Protein AF-A0A376U493-F1 (afdb_monomer)

Secondary structure (DSSP, 8-state):
----HHHHHHHHHHHHHHHHHHHHHHHHHHHHHTT--HHHHHHHHHHHHHHHHHHHHHHGGG---HHHHHHHHHHHHHHHHHHHHHHTT---HHHHHHHHHH-

Mean predicted aligned error: 4.82 Å

InterPro domains:
  IPR024989 Major facilitator superfamily associated domain [PF12832] (8-102)
  IPR036259 MFS transporter superfamily [G3DSA:1.20.1250.20] 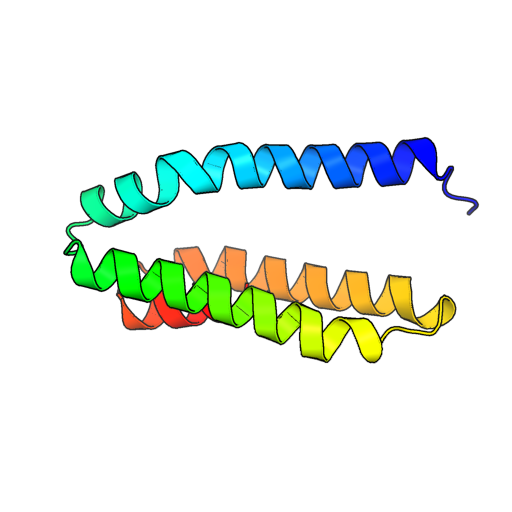(4-103)
  IPR036259 MFS transporter superfamily [SSF103473] (7-100)

Structure (mmCIF, N/CA/C/O backbone):
data_AF-A0A376U493-F1
#
_entry.id   AF-A0A376U493-F1
#
loop_
_atom_site.group_PDB
_atom_site.id
_atom_site.type_symbol
_atom_site.label_atom_id
_atom_site.label_alt_id
_atom_site.label_comp_id
_atom_site.label_asym_id
_atom_site.label_entity_id
_atom_site.label_seq_id
_atom_site.pdbx_PDB_ins_code
_atom_site.Cartn_x
_atom_site.Cartn_y
_atom_site.Cartn_z
_atom_site.occupancy
_atom_site.B_iso_or_equiv
_atom_site.auth_seq_id
_atom_site.auth_comp_id
_atom_site.auth_asym_id
_atom_site.auth_atom_id
_atom_site.pdbx_PDB_model_num
ATOM 1 N N . MET A 1 1 ? 6.286 0.937 -29.094 1.00 49.28 1 MET A N 1
ATOM 2 C CA . MET A 1 1 ? 5.955 2.239 -28.473 1.00 49.28 1 MET A CA 1
ATOM 3 C C . MET A 1 1 ? 7.105 2.591 -27.537 1.00 49.28 1 MET A C 1
ATOM 5 O O . MET A 1 1 ? 7.309 1.864 -26.574 1.00 49.28 1 MET A O 1
ATOM 9 N N . VAL A 1 2 ? 7.927 3.594 -27.857 1.00 56.50 2 VAL A N 1
ATOM 10 C CA . VAL A 1 2 ? 9.039 4.006 -26.979 1.00 56.50 2 VAL A CA 1
ATOM 11 C C . VAL A 1 2 ? 8.459 4.958 -25.934 1.00 56.50 2 VAL A C 1
ATOM 13 O O . VAL A 1 2 ? 8.151 6.106 -26.242 1.00 56.50 2 VAL A O 1
ATOM 16 N N . LEU A 1 3 ? 8.227 4.465 -24.716 1.00 58.41 3 LEU A N 1
ATOM 17 C CA . LEU A 1 3 ? 7.858 5.321 -23.589 1.00 58.41 3 LEU A CA 1
ATOM 18 C C . LEU A 1 3 ? 9.062 6.206 -23.261 1.00 58.41 3 LEU A C 1
ATOM 20 O O . LEU A 1 3 ? 10.122 5.700 -22.900 1.00 58.41 3 LEU A O 1
ATOM 24 N N . GLN A 1 4 ? 8.921 7.526 -23.400 1.00 73.94 4 GLN A N 1
ATOM 25 C CA . GLN A 1 4 ? 9.970 8.438 -22.955 1.00 73.94 4 GLN A CA 1
ATOM 26 C C . GLN A 1 4 ? 10.116 8.324 -21.435 1.00 73.94 4 GLN A C 1
ATOM 28 O O . GLN A 1 4 ? 9.178 8.643 -20.699 1.00 73.94 4 GLN A O 1
ATOM 33 N N . SER A 1 5 ? 11.297 7.875 -20.995 1.00 76.62 5 SER A N 1
ATOM 34 C CA . SER A 1 5 ? 11.624 7.567 -19.596 1.00 76.62 5 SER A CA 1
ATOM 35 C C . SER A 1 5 ? 11.162 8.664 -18.630 1.00 76.62 5 SER A C 1
ATOM 37 O O . SER A 1 5 ? 10.491 8.378 -17.644 1.00 76.62 5 SER A O 1
ATOM 39 N N . THR A 1 6 ? 11.381 9.934 -18.984 1.00 85.75 6 THR A N 1
ATOM 40 C CA . THR A 1 6 ? 10.994 11.095 -18.172 1.00 85.75 6 THR A CA 1
ATOM 41 C C . THR A 1 6 ? 9.496 11.170 -17.886 1.00 85.75 6 THR A C 1
ATOM 43 O O . THR A 1 6 ? 9.107 11.383 -16.744 1.00 85.75 6 THR A O 1
ATOM 46 N N . ARG A 1 7 ? 8.633 10.988 -18.896 1.00 85.44 7 ARG A N 1
ATOM 47 C CA . ARG A 1 7 ? 7.173 11.109 -18.717 1.00 85.44 7 ARG A CA 1
ATOM 48 C C . ARG A 1 7 ? 6.613 9.948 -17.904 1.00 85.44 7 ARG A C 1
ATOM 50 O O . ARG A 1 7 ? 5.749 10.152 -17.057 1.00 85.44 7 ARG A O 1
ATOM 57 N N . TRP A 1 8 ? 7.120 8.744 -18.159 1.00 82.44 8 TRP A N 1
ATOM 58 C CA . TRP A 1 8 ? 6.696 7.544 -17.448 1.00 82.44 8 TRP A CA 1
ATOM 59 C C . TRP A 1 8 ? 7.123 7.581 -15.975 1.00 82.44 8 TRP A C 1
ATOM 61 O O . TRP A 1 8 ? 6.290 7.379 -15.093 1.00 82.44 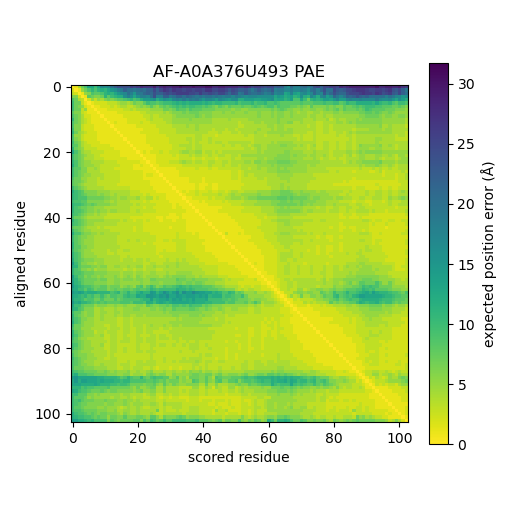8 TRP A O 1
ATOM 71 N N . LEU A 1 9 ? 8.384 7.936 -15.703 1.00 86.25 9 LEU A N 1
ATOM 72 C CA . LEU A 1 9 ? 8.887 8.105 -14.340 1.00 86.25 9 LEU A CA 1
ATOM 73 C C . LEU A 1 9 ? 8.172 9.242 -13.611 1.00 86.25 9 LEU A C 1
ATOM 75 O O . LEU A 1 9 ? 7.771 9.053 -12.469 1.00 86.25 9 LEU A O 1
ATOM 79 N N . ALA A 1 10 ? 7.966 10.396 -14.253 1.00 91.94 10 ALA A N 1
ATOM 80 C CA . ALA A 1 10 ? 7.279 11.526 -13.630 1.00 91.94 10 ALA A CA 1
ATOM 81 C C . ALA A 1 10 ? 5.858 11.156 -13.183 1.00 91.94 10 ALA A C 1
ATOM 83 O O . ALA A 1 10 ? 5.481 11.449 -12.051 1.00 91.94 10 ALA A O 1
ATOM 84 N N . LEU A 1 11 ? 5.093 10.463 -14.033 1.00 90.31 11 LEU A N 1
ATOM 85 C CA . LEU A 1 11 ? 3.753 9.997 -13.676 1.00 90.31 11 LEU A CA 1
ATOM 86 C C . LEU A 1 11 ? 3.79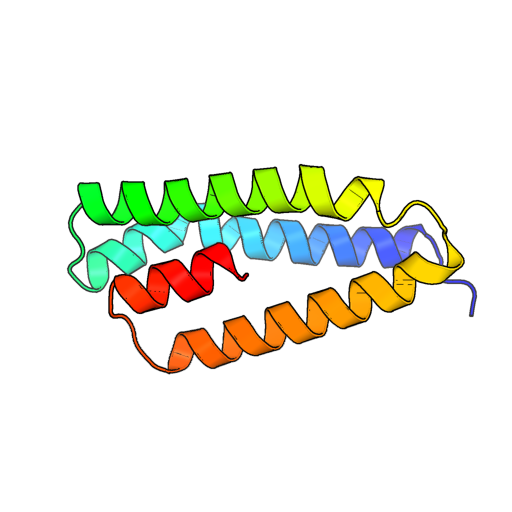2 8.954 -12.547 1.00 90.31 11 LEU A C 1
ATOM 88 O O . LEU A 1 11 ? 2.990 9.026 -11.614 1.00 90.31 11 LEU A O 1
ATOM 92 N N . GLY A 1 12 ? 4.740 8.014 -12.599 1.00 88.56 12 GLY A N 1
ATOM 93 C CA . GLY A 1 12 ? 4.941 7.015 -11.547 1.00 88.56 12 GLY A CA 1
ATOM 94 C C . GLY A 1 12 ? 5.280 7.646 -10.194 1.00 88.56 12 GLY A C 1
ATOM 95 O O . GLY A 1 12 ? 4.640 7.343 -9.191 1.00 88.56 12 GLY A O 1
ATOM 96 N N . TYR A 1 13 ? 6.228 8.583 -10.159 1.00 91.06 13 TYR A N 1
ATOM 97 C CA . TYR A 1 13 ? 6.585 9.298 -8.934 1.00 91.06 13 TYR A CA 1
ATOM 98 C C . TYR A 1 13 ? 5.446 10.174 -8.425 1.00 91.06 13 TYR A C 1
ATOM 100 O O . TYR A 1 13 ? 5.163 10.151 -7.230 1.00 91.06 13 TYR A O 1
ATOM 108 N N . PHE A 1 14 ? 4.769 10.912 -9.307 1.00 95.00 14 PHE A N 1
ATOM 109 C CA . PHE A 1 14 ? 3.628 11.739 -8.922 1.00 95.00 14 PHE A CA 1
ATOM 110 C C . PHE A 1 14 ? 2.543 10.900 -8.243 1.00 95.00 14 PHE A C 1
ATOM 112 O O . PHE A 1 14 ? 2.146 11.205 -7.123 1.00 95.00 14 PHE A O 1
ATOM 119 N N . THR A 1 15 ? 2.104 9.814 -8.882 1.00 91.75 15 THR A N 1
ATOM 120 C CA . THR A 1 15 ? 1.052 8.938 -8.336 1.00 91.75 15 THR A CA 1
ATOM 121 C C . THR A 1 15 ? 1.476 8.277 -7.027 1.00 91.75 15 THR A C 1
ATOM 123 O O . THR A 1 15 ? 0.682 8.226 -6.084 1.00 91.75 15 THR A O 1
ATOM 126 N N . TYR A 1 16 ? 2.733 7.839 -6.932 1.00 89.94 16 TYR A N 1
ATOM 127 C CA . TYR A 1 16 ? 3.294 7.267 -5.713 1.00 89.94 16 TYR A CA 1
ATOM 128 C C . TYR A 1 16 ? 3.287 8.267 -4.552 1.00 89.94 16 TYR A C 1
ATOM 130 O O . TYR A 1 16 ? 2.703 7.986 -3.505 1.00 89.94 16 TYR A O 1
ATOM 138 N N . PHE A 1 17 ? 3.894 9.444 -4.731 1.00 92.31 17 PHE A N 1
ATOM 139 C CA . PHE A 1 17 ? 4.011 10.445 -3.669 1.00 92.31 17 PHE A CA 1
ATOM 140 C C . PHE A 1 17 ? 2.676 11.094 -3.318 1.00 92.31 17 PHE A C 1
ATOM 142 O O . PHE A 1 17 ? 2.439 11.364 -2.145 1.00 92.31 17 PHE A O 1
ATOM 149 N N . PHE A 1 18 ? 1.788 11.299 -4.290 1.00 94.25 18 PHE A N 1
ATOM 150 C CA . PHE A 1 18 ? 0.435 11.785 -4.033 1.00 94.25 18 PHE A CA 1
ATOM 151 C C . PHE A 1 18 ? -0.337 10.812 -3.132 1.00 94.25 18 PHE A C 1
ATOM 153 O O . PHE A 1 18 ? -0.875 11.212 -2.102 1.00 94.25 18 PHE A O 1
ATOM 160 N N . SER A 1 19 ? -0.321 9.518 -3.467 1.00 91.00 19 SER A N 1
ATOM 161 C CA . SER A 1 19 ? -1.024 8.489 -2.688 1.00 91.00 19 SER A CA 1
ATOM 162 C C . SER A 1 19 ? -0.419 8.325 -1.293 1.00 91.00 19 SER A C 1
ATOM 164 O O . SER A 1 19 ? -1.144 8.317 -0.299 1.00 91.00 19 SER A O 1
ATOM 166 N N . TYR A 1 20 ? 0.914 8.263 -1.193 1.00 89.56 20 TYR A N 1
ATOM 167 C CA . TYR A 1 20 ? 1.610 8.189 0.096 1.00 89.56 20 TYR A CA 1
ATOM 168 C C . TYR A 1 20 ? 1.401 9.438 0.957 1.00 89.56 20 TYR A C 1
ATOM 170 O O . TYR A 1 20 ? 1.270 9.321 2.176 1.00 89.56 20 TYR A O 1
ATOM 178 N N . GLY A 1 21 ? 1.339 10.615 0.333 1.00 92.19 21 GLY A N 1
ATOM 179 C CA . GLY A 1 21 ? 1.088 11.889 1.002 1.00 92.19 21 GLY A CA 1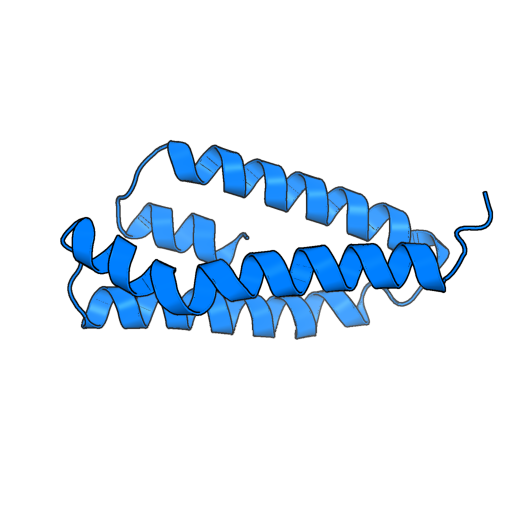
ATOM 180 C C . GLY A 1 21 ? -0.299 11.974 1.635 1.00 92.19 21 GLY A C 1
ATOM 181 O O . GLY A 1 21 ? -0.460 12.668 2.631 1.00 92.19 21 GLY A O 1
ATOM 182 N N . ILE A 1 22 ? -1.280 11.235 1.111 1.00 92.06 22 ILE A N 1
ATOM 183 C CA . ILE A 1 22 ? -2.602 11.087 1.733 1.00 92.06 22 ILE A CA 1
ATOM 184 C C . ILE A 1 22 ? -2.573 9.968 2.783 1.00 92.06 22 ILE A C 1
ATOM 186 O O . ILE A 1 22 ? -3.040 10.148 3.906 1.00 92.06 22 ILE A O 1
ATOM 190 N N . PHE A 1 23 ? -2.007 8.810 2.445 1.00 88.69 23 PHE A N 1
ATOM 191 C CA . PHE A 1 23 ? -2.037 7.634 3.314 1.00 88.69 23 PHE A CA 1
ATOM 192 C C . PHE A 1 23 ? -1.354 7.875 4.669 1.00 88.69 23 PHE A C 1
ATOM 194 O O . PHE A 1 23 ? -1.957 7.624 5.711 1.00 88.69 23 PHE A O 1
ATOM 201 N N . LEU A 1 24 ? -0.122 8.393 4.671 1.00 87.62 24 LEU A N 1
ATOM 202 C CA . LEU A 1 24 ? 0.675 8.555 5.893 1.00 87.62 24 LEU A CA 1
ATOM 203 C C . LEU A 1 24 ? -0.007 9.409 6.981 1.00 87.62 24 LEU A C 1
ATOM 205 O O . LEU A 1 24 ? -0.064 8.947 8.121 1.00 87.62 24 LEU A O 1
ATOM 209 N N . PRO A 1 25 ? -0.524 10.618 6.688 1.00 92.56 25 PRO A N 1
ATOM 210 C CA . PRO A 1 25 ? -1.148 11.453 7.714 1.00 92.56 25 PRO A CA 1
ATOM 211 C C . PRO A 1 25 ? -2.582 11.043 8.070 1.00 92.56 25 PRO A C 1
ATOM 213 O O . PRO A 1 25 ? -2.997 11.252 9.209 1.00 92.56 25 PRO A O 1
ATOM 216 N N . PHE A 1 26 ? -3.358 10.487 7.131 1.00 94.19 26 PHE A N 1
ATOM 217 C CA . PHE A 1 26 ? -4.806 10.336 7.322 1.00 94.19 26 PHE A CA 1
ATOM 218 C C . PHE A 1 26 ? -5.259 8.916 7.663 1.00 94.19 26 PHE A C 1
ATOM 220 O O . PHE A 1 26 ? -6.328 8.759 8.251 1.00 94.19 26 PHE A O 1
ATOM 227 N N . TRP A 1 27 ? -4.477 7.877 7.354 1.00 92.38 27 TRP A N 1
ATOM 228 C CA . TRP A 1 27 ? -4.942 6.498 7.534 1.00 92.38 27 TRP A CA 1
ATOM 229 C C . TRP A 1 27 ? -5.180 6.130 9.001 1.00 92.38 27 TRP A C 1
ATOM 231 O O . TRP A 1 27 ? -6.243 5.625 9.353 1.00 92.38 27 TRP A O 1
ATOM 241 N N . SER A 1 28 ? -4.228 6.442 9.884 1.00 93.38 28 SER A N 1
ATOM 242 C CA . SER A 1 28 ? -4.372 6.189 11.324 1.00 93.38 28 SER A CA 1
ATOM 243 C C . SER A 1 28 ? -5.522 6.993 11.940 1.00 93.38 28 SER A C 1
ATOM 245 O O . SER A 1 28 ? -6.240 6.489 12.803 1.00 93.38 28 SER A O 1
ATOM 247 N N . VAL A 1 29 ? -5.734 8.223 11.462 1.00 96.31 29 VAL A N 1
ATOM 248 C CA . VAL A 1 29 ? -6.829 9.100 11.893 1.00 96.31 29 VAL A CA 1
ATOM 249 C C . VAL A 1 29 ? -8.180 8.523 11.477 1.00 96.31 29 VAL A C 1
ATOM 251 O O . VAL A 1 29 ? -9.098 8.481 12.294 1.00 96.31 29 VAL A O 1
ATOM 254 N N . TRP A 1 30 ? -8.299 8.023 10.246 1.00 94.81 30 TRP A N 1
ATOM 255 C CA . TRP A 1 30 ? -9.512 7.362 9.767 1.00 94.81 30 TRP A CA 1
ATOM 256 C C . TRP A 1 30 ? -9.811 6.075 10.546 1.00 94.81 30 TRP A C 1
ATOM 258 O O . TRP A 1 30 ? -10.933 5.902 11.018 1.00 94.81 30 TRP A O 1
ATOM 268 N N . LEU A 1 31 ? -8.802 5.219 10.765 1.00 94.06 31 LEU A N 1
ATOM 269 C CA . LEU A 1 31 ? -8.950 3.988 11.554 1.00 94.06 31 LEU A CA 1
ATOM 270 C C . LEU A 1 31 ? -9.405 4.279 12.993 1.00 94.06 31 LEU A C 1
ATOM 272 O O . LEU A 1 31 ? -10.251 3.576 13.544 1.00 94.06 31 LEU A O 1
ATOM 276 N N . LYS A 1 32 ? -8.886 5.351 13.597 1.00 95.94 32 LYS A N 1
ATOM 277 C CA . LYS A 1 32 ? -9.363 5.832 14.898 1.00 95.94 32 LYS A CA 1
ATOM 278 C C . LYS A 1 32 ? -10.811 6.328 14.820 1.00 95.94 32 LYS A C 1
ATOM 280 O O . LYS A 1 32 ? -11.593 6.057 15.725 1.00 95.94 32 LYS A O 1
ATOM 285 N N . GLY A 1 33 ? -11.176 7.028 13.745 1.00 95.00 33 GLY A N 1
ATOM 286 C CA . GLY A 1 33 ? -12.529 7.538 13.503 1.00 95.00 33 GLY A CA 1
ATOM 287 C C . GLY A 1 33 ? -13.599 6.447 13.395 1.00 95.00 33 GLY A C 1
ATOM 288 O O . GLY A 1 33 ? -14.725 6.669 13.828 1.00 95.00 33 GLY A O 1
ATOM 289 N N . ILE A 1 34 ? -13.245 5.257 12.899 1.00 93.50 34 ILE A N 1
ATOM 290 C CA . ILE A 1 34 ? -14.140 4.082 12.878 1.00 93.50 34 ILE A CA 1
ATOM 291 C C . ILE A 1 34 ? -14.131 3.280 14.196 1.00 93.50 34 ILE A C 1
ATOM 293 O O . ILE A 1 34 ? -14.760 2.229 14.278 1.00 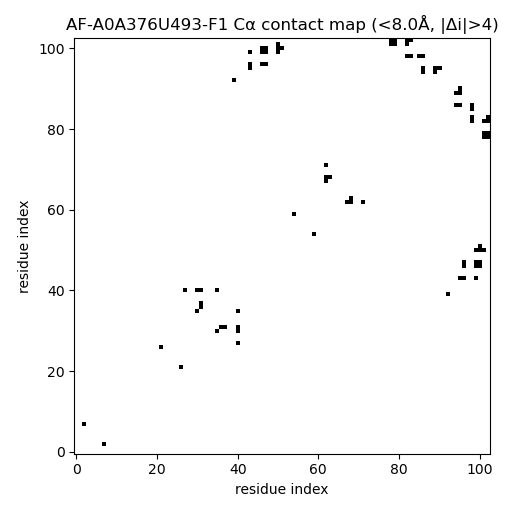93.50 34 ILE A O 1
ATOM 297 N N . GLY A 1 35 ? -13.436 3.765 15.231 1.00 93.81 35 GLY A N 1
ATOM 298 C CA . GLY A 1 35 ? -13.469 3.202 16.584 1.00 93.81 35 GLY A CA 1
ATOM 299 C C . GLY A 1 35 ? -12.392 2.162 16.901 1.00 93.81 35 GLY A C 1
ATOM 300 O O . GLY A 1 35 ? -12.519 1.461 17.904 1.00 93.81 35 GLY A O 1
ATOM 301 N N . LEU A 1 36 ? -11.334 2.035 16.090 1.00 94.62 36 LEU A N 1
ATOM 302 C CA . LEU A 1 36 ? -10.240 1.104 16.390 1.00 94.62 36 LEU A CA 1
ATOM 303 C C . LEU A 1 36 ? -9.316 1.630 17.491 1.00 94.62 36 LEU A C 1
ATOM 305 O O . LEU A 1 36 ? -9.009 2.823 17.564 1.00 94.62 36 LEU A O 1
ATOM 309 N N . THR A 1 37 ? -8.833 0.712 18.331 1.00 96.00 37 THR A N 1
ATOM 310 C CA . THR A 1 37 ? -7.887 1.039 19.402 1.00 96.00 37 THR A CA 1
ATOM 311 C C . THR A 1 37 ? -6.490 1.333 18.837 1.00 96.00 37 THR A C 1
ATOM 313 O O . THR A 1 37 ? -6.134 0.797 17.779 1.00 96.00 37 THR A O 1
ATOM 316 N N . PRO A 1 38 ? -5.661 2.141 19.525 1.0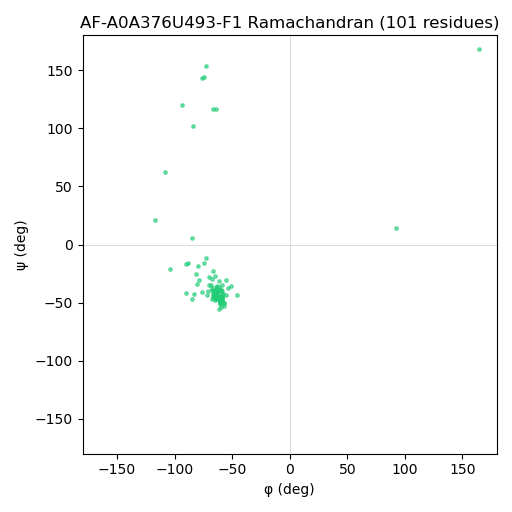0 95.69 38 PRO A N 1
ATOM 317 C CA . PRO A 1 38 ? -4.292 2.428 19.094 1.00 95.69 38 PRO A CA 1
ATOM 318 C C . PRO A 1 38 ? -3.449 1.173 18.833 1.00 95.69 38 PRO A C 1
ATOM 320 O O . PRO A 1 38 ? -2.687 1.135 17.868 1.00 95.69 38 PRO A O 1
ATOM 323 N N . GLU A 1 39 ? -3.624 0.126 19.640 1.00 96.31 39 GLU A N 1
ATOM 324 C CA . GLU A 1 39 ? -2.915 -1.150 19.502 1.00 96.31 39 GLU A CA 1
ATOM 325 C C . GLU A 1 39 ? -3.284 -1.842 18.184 1.00 96.31 39 GLU A C 1
ATOM 327 O O . GLU A 1 39 ? -2.408 -2.293 17.446 1.00 96.31 39 GLU A O 1
ATOM 332 N N . THR A 1 40 ? -4.577 -1.866 17.843 1.00 94.81 40 THR A N 1
ATOM 333 C CA . THR A 1 40 ? -5.079 -2.467 16.597 1.00 94.81 40 THR A CA 1
ATOM 334 C C . THR A 1 40 ? -4.608 -1.686 15.372 1.00 94.81 40 THR A C 1
ATOM 336 O O . THR A 1 40 ? -4.220 -2.275 14.363 1.00 94.81 40 THR A O 1
ATOM 339 N N . ILE A 1 41 ? -4.599 -0.354 15.461 1.00 95.31 41 ILE A N 1
ATOM 340 C CA . ILE A 1 41 ? -4.083 0.526 14.404 1.00 95.31 41 ILE A CA 1
ATOM 341 C C . ILE A 1 41 ? -2.595 0.259 14.170 1.00 95.31 41 ILE A C 1
ATOM 343 O O . ILE A 1 41 ? -2.171 0.111 13.023 1.00 95.31 41 ILE A O 1
ATOM 347 N N . GLY A 1 42 ? -1.810 0.163 15.248 1.00 94.38 42 GLY A N 1
ATOM 348 C CA . GLY A 1 42 ? -0.389 -0.169 15.184 1.00 94.38 42 GLY A CA 1
ATOM 349 C C . GLY A 1 42 ? -0.142 -1.528 14.530 1.00 94.38 42 GLY A C 1
ATOM 350 O O . GLY A 1 42 ? 0.729 -1.638 13.668 1.00 94.38 42 GLY A O 1
ATOM 351 N N . LEU A 1 43 ? -0.950 -2.537 14.869 1.00 95.31 43 LEU A N 1
ATOM 352 C CA . LEU A 1 43 ? -0.870 -3.865 14.260 1.00 95.31 43 LEU A CA 1
ATO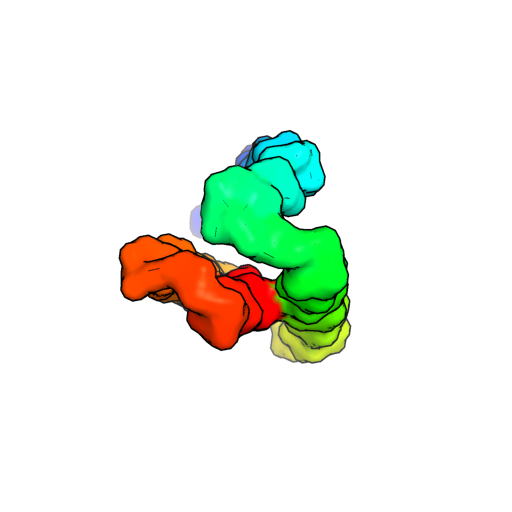M 353 C C . LEU A 1 43 ? -1.189 -3.830 12.758 1.00 95.31 43 LEU A C 1
ATOM 355 O O . LEU A 1 43 ? -0.434 -4.390 11.968 1.00 95.31 43 LEU A O 1
ATOM 359 N N . LEU A 1 44 ? -2.266 -3.150 12.357 1.00 93.69 44 LEU A N 1
ATOM 360 C CA . LEU A 1 44 ? -2.674 -3.010 10.954 1.00 93.69 44 LEU A CA 1
ATOM 361 C C . LEU A 1 44 ? -1.598 -2.313 10.114 1.00 93.69 44 LEU A C 1
ATOM 363 O O . LEU A 1 44 ? -1.191 -2.815 9.066 1.00 93.69 44 LEU A O 1
ATOM 367 N N . LEU A 1 45 ? -1.104 -1.170 10.593 1.00 93.44 45 LEU A N 1
ATOM 368 C CA . LEU A 1 45 ? -0.035 -0.419 9.935 1.00 93.44 45 LEU A CA 1
ATOM 369 C C . LEU A 1 45 ? 1.264 -1.224 9.864 1.00 93.44 45 LEU A C 1
ATOM 371 O O . LEU A 1 45 ? 1.891 -1.287 8.807 1.00 93.44 45 LEU A O 1
ATOM 375 N N . GLY A 1 46 ? 1.650 -1.866 10.968 1.00 93.75 46 GLY A N 1
ATOM 376 C CA . GLY A 1 46 ? 2.831 -2.719 11.033 1.00 93.75 46 GLY A CA 1
ATOM 377 C C . GLY A 1 46 ? 2.746 -3.890 10.057 1.00 93.75 46 GLY A C 1
ATOM 378 O O . GLY A 1 46 ? 3.689 -4.124 9.304 1.00 93.75 46 GLY A O 1
ATOM 379 N N . ALA A 1 47 ? 1.600 -4.573 10.000 1.00 94.06 47 ALA A N 1
ATOM 380 C CA . ALA A 1 47 ? 1.360 -5.667 9.064 1.00 94.06 47 ALA A CA 1
ATOM 381 C C . ALA A 1 47 ? 1.481 -5.208 7.604 1.00 94.06 47 ALA A C 1
ATOM 383 O O . ALA A 1 47 ? 2.164 -5.868 6.824 1.00 94.06 47 ALA A O 1
ATOM 384 N N . GLY A 1 48 ? 0.906 -4.054 7.248 1.00 92.31 48 GLY A N 1
ATOM 385 C CA . GLY A 1 48 ? 1.046 -3.481 5.905 1.00 92.31 48 GLY A CA 1
ATOM 386 C C . GLY A 1 48 ? 2.499 -3.139 5.545 1.00 92.31 48 GLY A C 1
ATOM 387 O O . GLY A 1 48 ? 2.957 -3.424 4.439 1.00 92.31 48 GLY A O 1
ATOM 388 N N . LEU A 1 49 ? 3.275 -2.590 6.486 1.00 92.19 49 LEU A N 1
ATOM 389 C CA . LEU A 1 49 ? 4.700 -2.304 6.265 1.00 92.19 49 LEU A CA 1
ATOM 390 C C . LEU A 1 49 ? 5.532 -3.581 6.095 1.00 92.19 49 LEU A C 1
ATOM 392 O O . LEU A 1 49 ? 6.390 -3.637 5.212 1.00 92.19 49 LEU A O 1
ATOM 396 N N . VAL A 1 50 ? 5.264 -4.614 6.899 1.00 95.19 50 VAL A N 1
ATOM 397 C CA . VAL A 1 50 ? 5.904 -5.931 6.766 1.00 95.19 50 VAL A CA 1
ATOM 398 C C . VAL A 1 50 ? 5.530 -6.578 5.434 1.00 95.19 50 VAL A C 1
ATOM 400 O O . VAL A 1 50 ? 6.413 -7.075 4.738 1.00 95.19 50 VAL A O 1
ATOM 403 N N . ALA A 1 51 ? 4.258 -6.525 5.035 1.00 93.12 51 ALA A N 1
ATOM 404 C CA . ALA A 1 51 ? 3.795 -7.045 3.752 1.00 93.12 51 ALA A CA 1
ATOM 405 C C . ALA A 1 51 ? 4.487 -6.340 2.580 1.00 93.12 51 ALA A C 1
ATOM 407 O O . ALA A 1 51 ? 5.035 -7.006 1.704 1.00 93.12 51 ALA A O 1
ATOM 408 N N . ARG A 1 52 ? 4.582 -5.005 2.610 1.00 89.81 52 ARG A N 1
ATOM 409 C CA . ARG A 1 52 ? 5.334 -4.224 1.617 1.00 89.81 52 ARG A CA 1
ATOM 410 C C . ARG A 1 52 ? 6.810 -4.619 1.573 1.00 89.81 52 ARG A C 1
ATOM 412 O O . ARG A 1 52 ? 7.366 -4.788 0.486 1.00 89.81 52 ARG A O 1
ATOM 419 N N . PHE A 1 53 ? 7.450 -4.768 2.733 1.00 93.62 53 PHE A N 1
ATOM 420 C CA . PHE A 1 53 ? 8.843 -5.202 2.826 1.00 93.62 53 PHE A CA 1
ATOM 421 C C . PHE A 1 53 ? 9.033 -6.583 2.185 1.00 93.62 53 PHE A C 1
ATOM 423 O O . PHE A 1 53 ? 9.840 -6.723 1.264 1.00 93.62 53 PHE A O 1
ATOM 430 N N . LEU A 1 54 ? 8.240 -7.575 2.597 1.00 94.75 54 LEU A N 1
ATOM 431 C CA . LEU A 1 54 ? 8.301 -8.938 2.066 1.00 94.75 54 LEU A CA 1
ATOM 432 C C . LEU A 1 54 ? 7.959 -8.985 0.577 1.00 94.75 54 LEU A C 1
ATOM 434 O O . LEU A 1 54 ? 8.651 -9.653 -0.184 1.00 94.75 54 LEU A O 1
ATOM 438 N N . GLY A 1 55 ? 6.945 -8.243 0.138 1.00 90.69 55 GLY A N 1
ATOM 439 C CA . GLY A 1 55 ? 6.571 -8.123 -1.267 1.00 90.69 55 GLY A CA 1
ATOM 440 C C . GLY A 1 55 ? 7.728 -7.585 -2.103 1.00 90.69 55 GLY A C 1
ATOM 441 O O . GLY A 1 55 ? 8.078 -8.180 -3.117 1.00 90.69 55 GLY A O 1
ATOM 442 N N . SER A 1 56 ? 8.402 -6.527 -1.646 1.00 88.88 56 SER A N 1
ATOM 443 C CA . SER A 1 56 ? 9.576 -5.991 -2.346 1.00 88.88 56 SER A CA 1
ATOM 444 C C . SER A 1 56 ? 10.742 -6.985 -2.380 1.00 88.88 56 SER A C 1
ATOM 446 O O . SER A 1 56 ? 11.334 -7.199 -3.436 1.00 88.88 56 SER A O 1
ATOM 448 N N . LEU A 1 57 ? 11.016 -7.659 -1.260 1.00 92.56 57 LEU A N 1
ATOM 449 C CA . LEU A 1 57 ? 12.103 -8.627 -1.132 1.00 92.56 57 LEU A CA 1
ATOM 450 C C . LEU A 1 57 ? 11.863 -9.885 -1.978 1.00 92.56 57 LEU A C 1
ATOM 452 O O . LEU A 1 57 ? 12.801 -10.442 -2.540 1.00 92.56 57 LEU A O 1
ATOM 456 N N . LEU A 1 58 ? 10.616 -10.347 -2.073 1.00 91.69 58 LEU A N 1
ATOM 457 C CA . LEU A 1 58 ? 10.258 -11.583 -2.764 1.00 91.69 58 LEU A CA 1
ATOM 458 C C . LEU A 1 58 ? 9.938 -11.344 -4.246 1.00 91.69 58 LEU A C 1
ATOM 460 O O . LEU A 1 58 ? 10.341 -12.140 -5.093 1.00 91.69 58 LEU A O 1
ATOM 464 N N . ILE A 1 59 ? 9.212 -10.286 -4.594 1.00 88.00 59 ILE A N 1
ATOM 465 C CA . ILE A 1 59 ? 8.727 -10.077 -5.966 1.00 88.00 59 ILE A CA 1
ATOM 466 C C . ILE A 1 59 ? 9.808 -9.425 -6.830 1.00 88.00 59 ILE A C 1
ATOM 468 O O . ILE A 1 59 ? 10.018 -9.872 -7.958 1.00 88.00 59 ILE A O 1
ATOM 472 N N . ALA A 1 60 ? 10.537 -8.426 -6.317 1.00 86.12 60 ALA A N 1
ATOM 473 C CA . ALA A 1 60 ? 11.490 -7.668 -7.133 1.00 86.12 60 ALA A CA 1
ATOM 474 C C . ALA A 1 60 ? 12.604 -8.540 -7.752 1.00 86.12 60 ALA A C 1
ATOM 476 O O . ALA A 1 60 ? 12.826 -8.419 -8.957 1.00 86.12 60 ALA A O 1
ATOM 477 N N . PRO A 1 61 ? 13.241 -9.489 -7.029 1.00 87.75 61 PRO A N 1
ATOM 478 C CA . PRO A 1 61 ? 14.268 -10.350 -7.625 1.00 87.75 61 PRO A CA 1
ATOM 479 C C . PRO A 1 61 ? 13.729 -11.312 -8.692 1.00 87.75 61 PRO A C 1
ATOM 481 O O . PRO A 1 61 ? 14.483 -11.776 -9.545 1.00 87.75 61 PRO A O 1
ATOM 484 N N . ARG A 1 62 ? 12.426 -11.632 -8.653 1.00 87.06 62 ARG A N 1
ATOM 485 C CA . ARG A 1 62 ? 11.776 -12.549 -9.605 1.00 87.06 62 ARG A CA 1
ATOM 486 C C . ARG A 1 62 ? 11.449 -11.878 -10.941 1.00 87.06 62 ARG A C 1
ATOM 488 O O . ARG A 1 62 ? 11.241 -12.577 -11.931 1.00 87.06 62 ARG A O 1
ATOM 495 N N . VAL A 1 63 ? 11.422 -10.546 -10.985 1.00 86.69 63 VAL A N 1
ATOM 496 C CA . VAL A 1 63 ? 11.147 -9.749 -12.191 1.00 86.69 63 VAL A CA 1
ATOM 497 C C . VAL A 1 63 ? 12.439 -9.075 -12.658 1.00 86.69 63 VAL A C 1
ATOM 499 O O . VAL A 1 63 ? 12.568 -7.856 -12.663 1.00 86.69 63 VAL A O 1
ATOM 502 N N . SER A 1 64 ? 13.426 -9.888 -13.027 1.00 80.50 64 SER A N 1
ATOM 503 C CA . SER A 1 64 ? 14.732 -9.423 -13.520 1.00 80.50 64 SER A CA 1
ATOM 504 C C . SER A 1 64 ? 14.782 -9.233 -15.040 1.00 80.50 64 SER A C 1
ATOM 506 O O . SER A 1 64 ? 15.668 -8.558 -15.557 1.00 80.50 64 SER A O 1
ATOM 508 N N . ASP A 1 65 ? 13.821 -9.807 -15.764 1.00 85.44 65 ASP A N 1
ATOM 509 C CA . ASP A 1 65 ? 13.752 -9.762 -17.221 1.00 85.44 65 ASP A CA 1
ATOM 510 C C . ASP A 1 65 ? 12.879 -8.587 -17.703 1.00 85.44 65 ASP A C 1
ATOM 512 O O . ASP A 1 65 ? 11.677 -8.560 -17.397 1.00 85.44 65 ASP A O 1
ATOM 516 N N . PRO A 1 66 ? 13.429 -7.640 -18.491 1.00 82.12 66 PRO A N 1
ATOM 517 C CA . PRO A 1 66 ? 12.682 -6.491 -19.000 1.00 82.12 66 PRO A CA 1
ATOM 518 C C . PRO A 1 66 ? 11.416 -6.871 -19.775 1.00 82.12 66 PRO A C 1
ATOM 520 O O . PRO A 1 66 ? 10.427 -6.137 -19.734 1.00 82.12 66 PRO A O 1
ATOM 523 N N . SER A 1 67 ? 11.407 -8.028 -20.447 1.00 87.75 67 SER A N 1
ATOM 524 C CA . SER A 1 67 ? 10.242 -8.505 -21.204 1.00 87.75 67 SER A CA 1
ATOM 525 C C . SER A 1 67 ? 9.053 -8.862 -20.303 1.00 87.75 67 SER A C 1
ATOM 527 O O . SER A 1 67 ? 7.896 -8.692 -20.692 1.00 87.75 67 SER A O 1
ATOM 529 N N . ARG A 1 68 ? 9.325 -9.294 -19.065 1.00 86.50 68 ARG A N 1
ATOM 530 C CA . ARG A 1 68 ? 8.312 -9.676 -18.070 1.00 86.50 68 ARG A CA 1
ATOM 531 C C . ARG A 1 68 ? 7.837 -8.504 -17.220 1.00 86.50 68 ARG A C 1
ATOM 533 O O . ARG A 1 68 ? 6.767 -8.602 -16.623 1.00 86.50 68 ARG A O 1
ATOM 540 N N . LEU A 1 69 ? 8.569 -7.388 -17.210 1.00 85.56 69 LEU A N 1
ATOM 541 C CA . LEU A 1 69 ? 8.276 -6.226 -16.369 1.00 85.56 69 LEU A CA 1
ATOM 542 C C . LEU A 1 69 ? 6.868 -5.669 -16.605 1.00 85.56 69 LEU A C 1
ATOM 544 O O . LEU A 1 69 ? 6.104 -5.500 -15.660 1.00 85.56 69 LEU A O 1
ATOM 548 N N . ILE A 1 70 ? 6.486 -5.432 -17.863 1.00 87.06 70 ILE A N 1
ATOM 549 C CA . ILE A 1 70 ? 5.161 -4.878 -18.187 1.00 87.06 70 ILE A CA 1
ATOM 550 C C . ILE A 1 70 ? 4.040 -5.848 -17.800 1.00 87.06 70 ILE A C 1
ATOM 552 O O . ILE A 1 70 ? 3.006 -5.420 -17.290 1.00 87.06 70 ILE A O 1
ATOM 556 N N . SER A 1 71 ? 4.239 -7.152 -18.011 1.00 89.88 71 SER A N 1
ATOM 557 C CA . SER A 1 71 ? 3.257 -8.163 -17.612 1.00 89.88 71 SER A CA 1
ATOM 558 C C . SER A 1 71 ? 3.111 -8.226 -16.092 1.00 89.88 71 SER A C 1
ATOM 560 O O . SER A 1 71 ? 1.990 -8.238 -15.590 1.00 89.88 71 SER A O 1
ATOM 562 N N . ALA A 1 72 ? 4.225 -8.206 -15.358 1.00 90.12 72 ALA A N 1
ATOM 563 C CA . ALA A 1 72 ? 4.225 -8.193 -13.899 1.00 90.12 72 ALA A CA 1
ATOM 564 C C . ALA A 1 72 ? 3.519 -6.946 -13.350 1.00 90.12 72 ALA A C 1
ATOM 566 O O . ALA A 1 72 ? 2.640 -7.071 -12.504 1.00 90.12 72 ALA A O 1
ATOM 567 N N . LEU A 1 73 ? 3.825 -5.760 -13.888 1.00 88.50 73 LEU A N 1
ATOM 568 C CA . LEU A 1 73 ? 3.165 -4.510 -13.499 1.00 88.50 73 LEU A CA 1
ATOM 569 C C . LEU A 1 73 ? 1.654 -4.547 -13.750 1.00 88.50 73 LEU A C 1
ATOM 571 O O . LEU A 1 73 ? 0.895 -4.055 -12.923 1.00 88.50 73 LEU A O 1
ATOM 575 N N . ARG A 1 74 ? 1.198 -5.147 -14.856 1.00 91.94 74 ARG A N 1
ATOM 576 C CA . ARG A 1 74 ? -0.238 -5.305 -15.139 1.00 91.94 74 ARG A CA 1
ATOM 577 C C . ARG A 1 74 ? -0.921 -6.241 -14.150 1.00 91.94 74 ARG A C 1
ATOM 579 O O . ARG A 1 74 ? -1.991 -5.904 -13.659 1.00 91.94 74 ARG A O 1
ATOM 586 N N . VAL A 1 75 ? -0.312 -7.388 -13.852 1.00 93.31 75 VAL A N 1
ATOM 587 C CA . VAL A 1 75 ? -0.849 -8.335 -12.861 1.00 93.31 75 VAL A CA 1
ATOM 588 C C . VAL A 1 75 ? -0.923 -7.676 -11.487 1.00 93.31 75 VAL A C 1
ATOM 590 O O . VAL A 1 75 ? -1.971 -7.730 -10.853 1.00 93.31 75 VAL A O 1
ATOM 593 N N . LEU A 1 76 ? 0.142 -6.990 -11.064 1.00 91.06 76 LEU A N 1
ATOM 594 C CA . LEU A 1 76 ? 0.153 -6.245 -9.806 1.00 91.06 76 LEU A CA 1
ATOM 595 C C . LEU A 1 76 ? -0.926 -5.157 -9.791 1.00 91.06 76 LEU A C 1
ATOM 597 O O . LEU A 1 76 ? -1.678 -5.087 -8.832 1.00 91.06 76 LEU A O 1
ATOM 601 N N . ALA A 1 77 ? -1.086 -4.381 -10.867 1.00 91.25 77 ALA A N 1
ATOM 602 C CA . ALA A 1 77 ? -2.131 -3.360 -10.951 1.00 91.25 77 ALA A CA 1
ATOM 603 C C . ALA A 1 77 ? -3.554 -3.945 -10.867 1.00 91.25 77 ALA A C 1
ATOM 605 O O . ALA A 1 77 ? -4.421 -3.353 -10.227 1.00 91.25 77 ALA A O 1
ATOM 606 N N . LEU A 1 78 ? -3.802 -5.107 -11.482 1.00 95.50 78 LEU A N 1
ATOM 607 C CA . LEU A 1 78 ? -5.088 -5.807 -11.379 1.00 95.50 78 LEU A CA 1
ATOM 608 C C . LEU A 1 78 ? -5.339 -6.333 -9.961 1.00 95.50 78 LEU A C 1
ATOM 610 O O . LEU A 1 78 ? -6.462 -6.234 -9.472 1.00 95.50 78 LEU A O 1
ATOM 614 N N . LEU A 1 79 ? -4.305 -6.846 -9.288 1.00 93.56 79 LEU A N 1
ATOM 615 C CA . LEU A 1 79 ? -4.390 -7.241 -7.880 1.00 93.56 79 LEU A CA 1
ATOM 616 C C . LEU A 1 79 ? -4.671 -6.029 -6.983 1.00 93.56 79 LEU A C 1
ATOM 618 O O . LEU A 1 79 ? -5.588 -6.080 -6.169 1.00 93.56 79 LEU A O 1
ATOM 622 N N . THR A 1 80 ? -3.972 -4.909 -7.182 1.00 91.00 80 THR A N 1
ATOM 623 C CA . THR A 1 80 ? -4.231 -3.652 -6.464 1.00 91.00 80 THR A CA 1
ATOM 624 C C . THR A 1 80 ? -5.668 -3.177 -6.678 1.00 91.00 80 THR A C 1
ATOM 626 O O . THR A 1 80 ? -6.329 -2.778 -5.722 1.00 91.00 80 THR A O 1
ATOM 629 N N . LEU A 1 81 ? -6.189 -3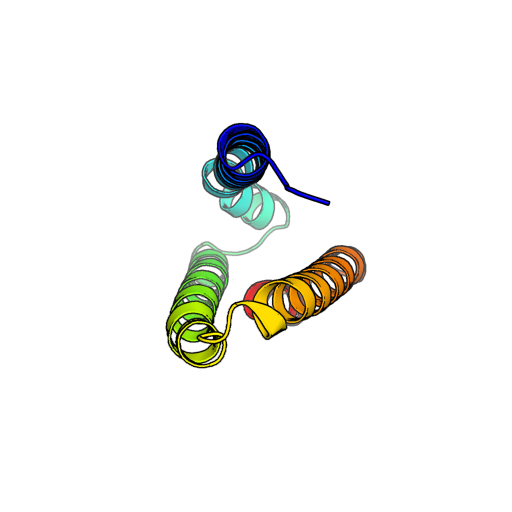.258 -7.908 1.00 93.19 81 LEU A N 1
ATOM 630 C CA . LEU A 1 81 ? -7.582 -2.918 -8.205 1.00 93.19 81 LEU A CA 1
ATOM 631 C C . LEU A 1 81 ? -8.562 -3.845 -7.474 1.00 93.19 81 LEU A C 1
ATOM 633 O O . LEU A 1 81 ? -9.542 -3.365 -6.907 1.00 93.19 81 LEU A O 1
ATOM 637 N N . LEU A 1 82 ? -8.290 -5.152 -7.445 1.00 94.94 82 LEU A N 1
ATOM 638 C CA . LEU A 1 82 ? -9.097 -6.122 -6.704 1.00 94.94 82 LEU A CA 1
ATOM 639 C C . LEU A 1 82 ? -9.152 -5.770 -5.212 1.00 94.94 82 LEU A C 1
ATOM 641 O O . LEU A 1 82 ? -10.242 -5.713 -4.650 1.00 94.94 82 LEU A O 1
ATOM 645 N N . PHE A 1 83 ? -8.009 -5.486 -4.581 1.00 92.50 83 PHE A N 1
ATOM 646 C CA . PHE A 1 83 ? -7.961 -5.109 -3.165 1.00 92.50 83 PHE A CA 1
ATOM 647 C C . PHE A 1 83 ? -8.595 -3.741 -2.893 1.00 92.50 83 PHE A C 1
ATOM 649 O O . PHE A 1 83 ? -9.267 -3.574 -1.877 1.00 92.50 83 PHE A O 1
ATOM 656 N N . ALA A 1 84 ? -8.470 -2.788 -3.820 1.00 91.19 84 ALA A N 1
ATOM 657 C CA . ALA A 1 84 ? -9.155 -1.501 -3.732 1.00 91.19 84 ALA A CA 1
ATOM 658 C C . ALA A 1 84 ? -10.683 -1.656 -3.766 1.00 91.19 84 ALA A C 1
ATOM 660 O O . ALA A 1 84 ? -11.383 -0.968 -3.029 1.00 91.19 84 ALA A O 1
ATOM 661 N N . VAL A 1 85 ? -11.214 -2.575 -4.580 1.00 93.56 85 VAL A N 1
ATOM 662 C CA . VAL A 1 85 ? -12.649 -2.912 -4.580 1.00 93.56 85 VAL A CA 1
ATOM 663 C C . VAL A 1 85 ? -13.022 -3.688 -3.316 1.00 93.56 85 VAL A C 1
ATOM 665 O O . VAL A 1 85 ? -14.027 -3.374 -2.683 1.00 93.56 85 VAL A O 1
ATOM 668 N N . ALA A 1 86 ? -12.195 -4.654 -2.905 1.00 92.44 86 ALA A N 1
ATOM 669 C CA . ALA A 1 86 ? -12.406 -5.452 -1.700 1.00 92.44 86 ALA A CA 1
ATOM 670 C C . ALA A 1 86 ? -12.491 -4.581 -0.439 1.00 92.44 86 ALA A C 1
ATOM 672 O O . ALA A 1 86 ? -13.297 -4.870 0.441 1.00 92.44 86 ALA A O 1
ATOM 673 N N . PHE A 1 87 ? -11.739 -3.480 -0.366 1.00 90.25 87 PHE A N 1
ATOM 674 C CA . PHE A 1 87 ? -11.815 -2.514 0.733 1.00 90.25 87 PHE A CA 1
ATOM 675 C C . PHE A 1 87 ? -13.250 -2.035 1.022 1.00 90.25 87 PHE A C 1
ATOM 677 O O . PHE A 1 87 ? -13.627 -1.887 2.182 1.00 90.25 87 PHE A O 1
ATOM 684 N N . TRP A 1 88 ? -14.088 -1.872 -0.006 1.00 89.38 88 TRP A N 1
ATOM 685 C CA . TRP A 1 88 ? -15.475 -1.418 0.153 1.00 89.38 88 TRP A CA 1
ATOM 686 C C . TRP A 1 88 ? -16.419 -2.470 0.749 1.00 89.38 88 TRP A C 1
ATOM 688 O O . TRP A 1 88 ? -17.532 -2.128 1.143 1.00 89.38 88 TRP A O 1
ATOM 698 N N . ALA A 1 89 ? -16.002 -3.736 0.844 1.00 89.62 89 ALA A N 1
ATOM 699 C CA . ALA A 1 89 ? -16.840 -4.815 1.368 1.00 89.62 89 ALA A CA 1
ATOM 700 C C . ALA A 1 89 ? -17.014 -4.772 2.899 1.00 89.62 89 ALA A C 1
ATOM 702 O O . ALA A 1 89 ? -17.919 -5.415 3.431 1.00 89.62 89 ALA A O 1
ATOM 703 N N . GLY A 1 90 ? -16.182 -4.020 3.627 1.00 88.25 90 GLY A N 1
ATOM 704 C CA . GLY A 1 90 ? -16.357 -3.822 5.065 1.00 88.25 90 GLY A CA 1
ATOM 705 C C . GLY A 1 90 ? -15.129 -3.255 5.771 1.00 88.25 90 GLY A C 1
ATOM 706 O O . GLY A 1 90 ? -14.032 -3.232 5.231 1.00 88.25 90 GLY A O 1
ATOM 707 N N . ALA A 1 91 ? -15.314 -2.829 7.022 1.00 84.25 91 ALA A N 1
ATOM 708 C CA . ALA A 1 91 ? -14.262 -2.218 7.845 1.00 84.25 91 ALA A CA 1
ATOM 709 C C . ALA A 1 91 ? -13.923 -3.034 9.108 1.00 84.25 91 ALA A C 1
ATOM 711 O O . ALA A 1 91 ? -13.399 -2.504 10.085 1.00 84.25 91 ALA A O 1
ATOM 712 N N . HIS A 1 92 ? -14.238 -4.330 9.121 1.00 89.12 92 HIS A N 1
ATOM 713 C CA . HIS A 1 92 ? -13.875 -5.197 10.238 1.00 89.12 92 HIS A CA 1
ATOM 714 C C . HIS A 1 92 ? -12.374 -5.510 10.210 1.00 89.12 92 HIS A C 1
ATOM 716 O O . HIS A 1 92 ? -11.781 -5.672 9.146 1.00 89.12 92 HIS A O 1
ATOM 722 N N . VAL A 1 93 ? -11.752 -5.617 11.387 1.00 84.19 93 VAL A N 1
ATOM 723 C CA . VAL A 1 93 ? -10.285 -5.681 11.539 1.00 84.19 93 VAL A CA 1
ATOM 724 C C . VAL A 1 93 ? -9.649 -6.807 10.719 1.00 84.19 93 VAL A C 1
ATOM 726 O O . VAL A 1 93 ? -8.642 -6.582 10.054 1.00 84.19 93 VAL A O 1
ATOM 729 N N . ALA A 1 94 ? -10.247 -8.003 10.722 1.00 88.94 94 ALA A N 1
ATOM 730 C CA . ALA A 1 94 ? -9.734 -9.144 9.961 1.00 88.94 94 ALA A CA 1
ATOM 731 C C . ALA A 1 94 ? -9.708 -8.877 8.445 1.00 88.94 94 ALA A C 1
ATOM 733 O O . ALA A 1 94 ? -8.772 -9.276 7.755 1.00 88.94 94 ALA A O 1
ATOM 734 N N . TRP A 1 95 ? -10.703 -8.152 7.936 1.00 91.75 95 TRP A N 1
ATOM 735 C CA . TRP A 1 95 ? -10.776 -7.781 6.528 1.00 91.75 95 TRP A CA 1
ATOM 736 C C . TRP A 1 95 ? -9.825 -6.655 6.169 1.00 91.75 95 TRP A C 1
ATOM 738 O O . TRP A 1 95 ? -9.140 -6.739 5.156 1.00 91.75 95 TRP A O 1
ATOM 748 N N . LEU A 1 96 ? -9.707 -5.646 7.035 1.00 89.88 96 LEU A N 1
ATOM 749 C CA . LEU A 1 96 ? -8.703 -4.599 6.875 1.00 89.88 96 LEU A CA 1
ATOM 750 C C . LEU A 1 96 ? -7.288 -5.188 6.861 1.00 89.88 96 LEU A C 1
ATOM 752 O O . LEU A 1 96 ? -6.487 -4.786 6.025 1.00 89.88 96 LEU A O 1
ATOM 756 N N . MET A 1 97 ? -6.993 -6.184 7.705 1.00 90.75 97 MET A N 1
ATOM 757 C CA . MET A 1 97 ? -5.718 -6.911 7.655 1.00 90.75 97 MET A CA 1
ATOM 758 C C . MET A 1 97 ? -5.511 -7.610 6.310 1.00 90.75 97 MET A C 1
ATOM 760 O O . MET A 1 97 ? -4.450 -7.459 5.710 1.00 90.75 97 MET A O 1
ATOM 764 N N . LEU A 1 98 ? -6.513 -8.346 5.819 1.00 91.56 98 LEU A N 1
ATOM 765 C CA . LEU A 1 98 ? -6.428 -9.039 4.531 1.00 91.56 98 LEU A CA 1
ATOM 766 C C . LEU A 1 98 ? -6.160 -8.055 3.387 1.00 91.56 98 LEU A C 1
ATOM 768 O O . LEU A 1 98 ? -5.257 -8.278 2.581 1.00 91.56 98 LEU A O 1
ATOM 772 N N . VAL A 1 99 ? -6.912 -6.956 3.343 1.00 90.44 99 VAL A N 1
ATOM 773 C CA . VAL A 1 99 ? -6.770 -5.922 2.314 1.00 90.44 99 VAL A CA 1
ATOM 774 C C . VAL A 1 99 ? -5.407 -5.236 2.415 1.00 90.44 99 VAL A C 1
ATOM 776 O O . VAL A 1 99 ? -4.746 -5.086 1.397 1.00 90.44 99 VAL A O 1
ATOM 779 N N . MET A 1 100 ? -4.940 -4.877 3.615 1.00 89.69 100 MET A N 1
ATOM 780 C CA . MET A 1 100 ? -3.650 -4.195 3.803 1.00 89.69 100 MET A CA 1
ATOM 781 C C . MET A 1 100 ? -2.430 -5.078 3.529 1.00 89.69 100 MET A C 1
ATOM 783 O O . MET A 1 100 ? -1.376 -4.553 3.189 1.00 89.69 100 MET A O 1
ATOM 787 N N . ILE A 1 101 ? -2.541 -6.396 3.705 1.00 90.19 101 ILE A N 1
ATOM 788 C CA . ILE A 1 101 ? -1.457 -7.337 3.386 1.00 90.19 101 ILE A CA 1
ATOM 789 C C . ILE A 1 101 ? -1.417 -7.636 1.883 1.00 90.19 101 ILE A C 1
ATOM 791 O O . ILE A 1 101 ? -0.343 -7.869 1.332 1.00 90.19 101 ILE A O 1
ATOM 795 N N . GLY A 1 102 ? -2.581 -7.673 1.231 1.00 84.12 102 GLY A N 1
ATOM 796 C CA . GLY A 1 102 ? -2.690 -7.973 -0.195 1.00 84.12 102 GLY A CA 1
ATOM 797 C C . GLY A 1 102 ? -2.415 -6.791 -1.130 1.00 84.12 102 GLY A C 1
ATOM 798 O O . GLY A 1 102 ? -2.039 -7.018 -2.281 1.00 84.12 102 GLY A O 1
ATOM 799 N N . PHE A 1 103 ? -2.618 -5.563 -0.647 1.00 78.19 103 PHE A N 1
ATOM 800 C CA . PHE A 1 103 ? -2.451 -4.311 -1.391 1.00 78.19 103 PHE A CA 1
ATOM 801 C C . PHE A 1 103 ? -0.986 -3.861 -1.483 1.00 78.19 103 PHE A C 1
ATOM 803 O O . PHE A 1 103 ? -0.562 -3.513 -2.611 1.00 78.19 103 PHE A O 1
#

Foldseek 3Di:
DDDDPVVVVVVVVCVVCVVCVCCVPPVLVVLVVVPDDPVLSCVLVVLLVVLVVVCCVPVVVVPPDPVCVVVSVVVLVVQLVVLVVQVVVDDDSVSSSVSSNSD

Radius of gyration: 15.91 Å; Cα contacts (8 Å, |Δi|>4): 44;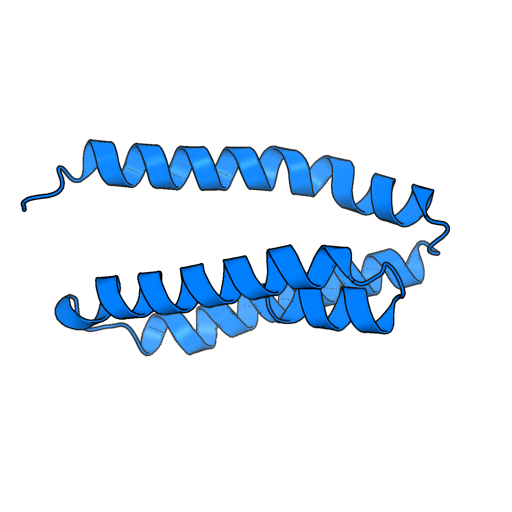 chains: 1; bounding box: 32×24×48 Å

Organism: Escherichia coli (NCBI:txid562)

Sequence (103 aa):
MVLQSTRWLALGYFTYFFSYGIFLPFWSVWLKGIGLTPETIGLLLGAGLVARFLGSLLIAPRVSDPSRLISALRVLALLTLLFAVAFWAGAHVAWLMLVMIGF

pLDDT: mean 89.46, std 7.37, range [49.28, 96.31]

Nearest PDB structures (foldseek):
  8tte-assembly1_A  TM=7.002E-01  e=8.154E-01  Staphylococcus aureus
  6zgr-assembly1_A  TM=6.919E-01  e=4.723E+00  Syntrophobacter fumaroxidans MPOB
  6hcl-assembly2_B  TM=4.786E-01  e=3.524E+00  Syntrophobacter fumaroxidans MPOB
  6g9x-assembly2_B  TM=4.864E-01  e=4.454E+00  Syntrophobacter fumaroxidans MPOB
  6zgr-assembly2_B  TM=4.882E-01  e=6.330E+00  Syntrophobacter fumaroxidans MPOB

Solvent-accessible surface area (backbone atoms only — not comparable to full-atom values): 5841 Å² total; per-residue (Å²): 135,86,77,57,64,68,63,57,49,50,52,51,50,48,54,50,52,54,52,49,65,49,44,71,74,43,48,66,55,49,47,44,72,77,68,51,52,72,68,57,51,51,50,48,53,49,46,27,53,51,33,53,51,51,46,51,68,61,49,53,75,73,58,74,48,77,86,48,41,63,58,51,53,51,52,50,50,52,47,38,49,50,31,61,56,54,50,75,77,52,86,50,69,74,54,46,43,53,36,44,48,68,86